Protein AF-A0A4Y2PZ10-F1 (afdb_monomer)

Sequence (145 aa):
MLTMLLGQQAGYTKYPCFLCLWDSRARDLHWTKTDWSLRGALTPGEKNVINTTLVPPKKVLLPYLHIKLGLMKKFIKSLPKDAECFRYLCSKFPKLSEVKLKGGVFTGSGIRKLLSDPLLSETMGDKEKEARNSFKESVRVFGEY

Foldseek 3Di:
DVCVQLQFDDDQDAQPDQFFRDGSPPPVCPPPDPDGHTDPDLDDPPSRHPDHHNDDPVPDDDPLQVVLLVLQQVLLLPDDCPAQLVVVLCVVCVVDDSVCSNRSPDDPVRSVCCLPDPVSLVSDDPVSNVSSVVSNVVSVVSPDD

Radius of gyration: 18.21 Å; Cα contacts (8 Å, |Δi|>4): 149; chains: 1; bounding box: 42×28×47 Å

Secondary structure (DSSP, 8-state):
-HHHHTTBPPSS-SS--SSB---TT-TTTTTT-----B-----TTSTTB-S--SS-GGGPPP-HHHHHHHHHHHHHHHS-SSSHHHHHHHHH-TTS-HHHHHTT---HHHHHHHHH-HHHHHTS-HHHHHHHHHHHHHHHHT---

pLDDT: mean 89.87, std 6.71, range [48.75, 97.0]

Structure (mmCIF, N/CA/C/O backbone):
data_AF-A0A4Y2PZ10-F1
#
_entry.id   AF-A0A4Y2PZ10-F1
#
loop_
_atom_site.group_PDB
_atom_site.id
_atom_site.type_symbol
_atom_site.label_atom_id
_atom_site.label_alt_id
_atom_site.label_comp_id
_atom_site.label_asym_id
_atom_site.label_entity_id
_atom_site.label_seq_id
_atom_site.pdbx_PDB_ins_code
_atom_site.Cartn_x
_atom_site.Cartn_y
_atom_site.Cartn_z
_atom_site.occupancy
_atom_site.B_iso_or_equiv
_atom_site.auth_seq_id
_atom_site.auth_comp_id
_atom_site.auth_asym_id
_atom_site.auth_atom_id
_atom_site.pdbx_PDB_model_num
ATOM 1 N N . MET A 1 1 ? -3.602 -3.575 -14.714 1.00 80.69 1 MET A N 1
ATOM 2 C CA . MET A 1 1 ? -3.525 -2.522 -15.750 1.00 80.69 1 MET A CA 1
ATOM 3 C C . MET A 1 1 ? -2.114 -1.961 -15.883 1.00 80.69 1 MET A C 1
ATOM 5 O O . MET A 1 1 ? -1.545 -2.112 -16.947 1.00 80.69 1 MET A O 1
ATOM 9 N N . LEU A 1 2 ? -1.506 -1.405 -14.825 1.00 88.31 2 LEU A N 1
ATOM 10 C CA . LEU A 1 2 ? -0.131 -0.872 -14.889 1.00 88.31 2 LEU A CA 1
ATOM 11 C C . LEU A 1 2 ? 0.911 -1.873 -15.405 1.00 88.31 2 LEU A C 1
ATOM 13 O O . LEU A 1 2 ? 1.679 -1.542 -16.298 1.00 88.31 2 LEU A O 1
ATOM 17 N N . THR A 1 3 ? 0.895 -3.104 -14.892 1.00 91.69 3 THR A N 1
ATOM 18 C CA . THR A 1 3 ? 1.811 -4.167 -15.330 1.00 91.69 3 THR A CA 1
ATOM 19 C C . THR A 1 3 ? 1.695 -4.451 -16.826 1.00 91.69 3 THR A C 1
ATOM 21 O O . THR A 1 3 ? 2.708 -4.576 -17.495 1.00 91.69 3 THR A O 1
ATOM 24 N N . MET A 1 4 ? 0.478 -4.451 -17.377 1.00 93.00 4 MET A N 1
ATOM 25 C CA . MET A 1 4 ? 0.242 -4.622 -18.814 1.00 93.00 4 MET A CA 1
ATOM 26 C C . MET A 1 4 ? 0.819 -3.458 -19.631 1.00 93.00 4 MET A C 1
ATOM 28 O O . MET A 1 4 ? 1.528 -3.694 -20.601 1.00 93.00 4 MET A O 1
ATOM 32 N N . LEU A 1 5 ? 0.567 -2.210 -19.218 1.00 93.94 5 LEU A N 1
ATOM 33 C CA . LEU A 1 5 ? 1.081 -1.019 -19.914 1.00 93.94 5 LEU A CA 1
ATOM 34 C C . LEU A 1 5 ? 2.613 -0.963 -19.928 1.00 93.94 5 LEU A C 1
ATOM 36 O O . LEU A 1 5 ? 3.217 -0.476 -20.881 1.00 93.94 5 LEU A O 1
ATOM 40 N N . LEU A 1 6 ? 3.231 -1.468 -18.864 1.00 94.81 6 LEU A N 1
ATOM 41 C CA . LEU A 1 6 ? 4.676 -1.462 -18.659 1.00 94.81 6 LEU A CA 1
ATOM 42 C C . LEU A 1 6 ? 5.346 -2.782 -19.062 1.00 94.81 6 LEU A C 1
ATOM 44 O O . LEU A 1 6 ? 6.528 -2.967 -18.785 1.00 94.81 6 LEU A O 1
ATOM 48 N N . GLY A 1 7 ? 4.603 -3.702 -19.684 1.00 95.44 7 GLY A N 1
ATOM 49 C CA . GLY A 1 7 ? 5.124 -4.991 -20.133 1.00 95.44 7 GLY A CA 1
ATOM 50 C C . GLY A 1 7 ? 5.654 -5.888 -19.009 1.00 95.44 7 GLY A C 1
ATOM 51 O O . GLY A 1 7 ? 6.447 -6.788 -19.264 1.00 95.44 7 GLY A O 1
ATOM 52 N N . GLN A 1 8 ? 5.248 -5.658 -17.761 1.00 95.69 8 GLN A N 1
ATOM 53 C CA . GLN A 1 8 ? 5.663 -6.438 -16.600 1.00 95.69 8 GLN A CA 1
ATOM 54 C C . GLN A 1 8 ? 4.754 -7.646 -16.368 1.00 95.69 8 GLN A C 1
ATOM 56 O O . GLN A 1 8 ? 3.532 -7.571 -16.526 1.00 95.69 8 GLN A O 1
ATOM 61 N N . GLN A 1 9 ? 5.339 -8.743 -15.892 1.00 95.31 9 GLN A N 1
ATOM 62 C CA . GLN A 1 9 ? 4.577 -9.895 -15.426 1.00 95.31 9 GLN A CA 1
ATOM 63 C C . GLN A 1 9 ? 3.763 -9.510 -14.180 1.00 95.31 9 GLN A C 1
ATOM 65 O O . GLN A 1 9 ? 4.257 -8.856 -13.255 1.00 95.31 9 GLN A O 1
ATOM 70 N N . ALA A 1 10 ? 2.489 -9.903 -14.180 1.00 92.06 10 ALA A N 1
ATOM 71 C CA . ALA A 1 10 ? 1.574 -9.706 -13.064 1.00 92.06 10 ALA A CA 1
ATOM 72 C C . ALA A 1 10 ? 1.686 -10.839 -12.027 1.00 92.06 10 ALA A C 1
ATOM 74 O O . ALA A 1 10 ? 2.219 -11.911 -12.303 1.00 92.06 10 ALA A O 1
ATOM 75 N N . GLY A 1 11 ? 1.126 -10.612 -10.838 1.00 90.56 11 GLY A N 1
ATOM 76 C CA . GLY A 1 11 ? 1.115 -11.589 -9.748 1.00 90.56 11 GLY A CA 1
ATOM 77 C C . GLY A 1 11 ? 2.239 -11.371 -8.736 1.00 90.56 11 GLY A C 1
ATOM 78 O O . GLY A 1 11 ? 2.758 -10.264 -8.590 1.00 90.56 11 GLY A O 1
ATOM 79 N N . TYR A 1 12 ? 2.580 -12.424 -7.992 1.00 87.94 12 TYR A N 1
ATOM 80 C CA . TYR A 1 12 ? 3.602 -12.378 -6.946 1.00 87.94 12 TYR A CA 1
ATOM 81 C C . TYR A 1 12 ? 4.998 -12.649 -7.524 1.00 87.94 12 TYR A C 1
ATOM 83 O O . TYR A 1 12 ? 5.550 -13.748 -7.431 1.00 87.94 12 TYR A O 1
ATOM 91 N N . THR A 1 13 ? 5.562 -11.636 -8.174 1.00 93.06 13 THR A N 1
ATOM 92 C CA . THR A 1 13 ? 6.852 -11.724 -8.864 1.00 93.06 13 THR A CA 1
ATOM 93 C C . THR A 1 13 ? 7.942 -10.938 -8.147 1.00 93.06 13 THR A C 1
ATOM 95 O O . THR A 1 13 ? 7.661 -10.013 -7.383 1.00 93.06 13 THR A O 1
ATOM 98 N N . LYS A 1 14 ? 9.204 -11.319 -8.386 1.00 94.81 14 LYS A N 1
ATOM 99 C CA . LYS A 1 14 ? 10.386 -10.564 -7.946 1.00 94.81 14 LYS A CA 1
ATOM 100 C C . LYS A 1 14 ? 10.446 -9.243 -8.719 1.00 94.81 14 LYS A C 1
ATOM 102 O O . LYS A 1 14 ? 10.170 -9.257 -9.907 1.00 94.81 14 LYS A O 1
ATOM 107 N N . TYR A 1 15 ? 10.839 -8.131 -8.098 1.00 94.69 15 TYR A N 1
ATOM 108 C CA . TYR A 1 15 ? 10.929 -6.811 -8.752 1.00 94.69 15 TYR A CA 1
ATOM 109 C C . TYR A 1 15 ? 9.622 -6.284 -9.389 1.00 94.69 15 TYR A C 1
ATOM 111 O O . TYR A 1 15 ? 9.629 -5.855 -10.547 1.00 94.69 15 TYR A O 1
ATOM 119 N N . PRO A 1 16 ? 8.493 -6.254 -8.656 1.00 93.50 16 PRO A N 1
ATOM 120 C CA . PRO A 1 16 ? 7.214 -5.810 -9.210 1.00 93.50 16 PRO A CA 1
ATOM 121 C C . PRO A 1 16 ? 7.148 -4.288 -9.431 1.00 93.50 16 PRO A C 1
ATOM 123 O O . PRO A 1 16 ? 6.335 -3.813 -10.219 1.00 93.50 16 PRO A O 1
ATOM 126 N N . CYS A 1 17 ? 7.996 -3.503 -8.759 1.00 91.94 17 CYS A N 1
ATOM 127 C CA . CYS A 1 17 ? 8.020 -2.049 -8.897 1.00 91.94 17 CYS A CA 1
ATOM 128 C C . CYS A 1 17 ? 8.672 -1.625 -10.224 1.00 91.94 17 CYS A C 1
ATOM 130 O O . CYS A 1 17 ? 9.734 -2.127 -10.604 1.00 91.94 17 CYS A O 1
ATOM 132 N N . PHE A 1 18 ? 8.045 -0.681 -10.929 1.00 92.75 18 PHE A N 1
ATOM 133 C CA . PHE A 1 18 ? 8.583 -0.105 -12.165 1.00 92.75 18 PHE A CA 1
ATOM 134 C C . PHE A 1 18 ? 9.511 1.098 -11.926 1.00 92.75 18 PHE A C 1
ATOM 136 O O . PHE A 1 18 ? 10.183 1.528 -12.854 1.00 92.75 18 PHE A O 1
ATOM 143 N N . LEU A 1 19 ? 9.570 1.624 -10.697 1.00 92.19 19 LEU A N 1
ATOM 144 C CA . LEU A 1 19 ? 10.433 2.752 -10.318 1.00 92.19 19 LEU A CA 1
ATOM 145 C C . LEU A 1 19 ? 11.761 2.296 -9.699 1.00 92.19 19 LEU A C 1
ATOM 147 O O . LEU A 1 19 ? 12.790 2.938 -9.884 1.00 92.19 19 LEU A O 1
ATOM 151 N N . CYS A 1 20 ? 11.755 1.176 -8.977 1.00 94.00 20 CYS A N 1
ATOM 152 C CA . CYS A 1 20 ? 12.931 0.644 -8.293 1.00 94.00 20 CYS A CA 1
ATOM 153 C C . CYS A 1 20 ? 12.978 -0.884 -8.353 1.00 94.00 20 CYS A C 1
ATOM 155 O O . CYS A 1 20 ? 12.002 -1.558 -8.691 1.00 94.00 20 CYS A O 1
ATOM 157 N N . LEU A 1 21 ? 14.128 -1.444 -8.001 1.00 94.75 21 LEU A N 1
ATOM 158 C CA . LEU A 1 21 ? 14.387 -2.878 -7.955 1.00 94.75 21 LEU A CA 1
ATOM 159 C C . LEU A 1 21 ? 14.041 -3.461 -6.580 1.00 94.75 21 LEU A C 1
ATOM 161 O O . LEU A 1 21 ? 14.810 -4.234 -6.015 1.00 94.75 21 LEU A O 1
ATOM 165 N N . TRP A 1 22 ? 12.869 -3.091 -6.052 1.00 94.88 22 TRP A N 1
ATOM 166 C CA . TRP A 1 22 ? 12.354 -3.630 -4.794 1.00 94.88 22 TRP A CA 1
ATOM 167 C C . TRP A 1 22 ? 12.156 -5.145 -4.886 1.00 94.88 22 TRP A C 1
ATOM 169 O O . TRP A 1 22 ? 11.382 -5.631 -5.717 1.00 94.88 22 TRP A O 1
ATOM 179 N N . ASP A 1 23 ? 12.851 -5.898 -4.038 1.00 94.31 23 ASP A N 1
ATOM 180 C CA . ASP A 1 23 ? 12.766 -7.352 -4.019 1.00 94.31 23 ASP A CA 1
ATOM 181 C C . ASP A 1 23 ? 11.630 -7.829 -3.101 1.00 94.31 23 ASP A C 1
ATOM 183 O O . ASP A 1 23 ? 11.775 -7.980 -1.888 1.00 94.31 23 ASP A O 1
ATOM 187 N N . SER A 1 24 ? 10.479 -8.122 -3.705 1.00 92.81 24 SER A N 1
ATOM 188 C CA . SER A 1 24 ? 9.302 -8.660 -3.012 1.00 92.81 24 SER A CA 1
ATOM 189 C C . SER A 1 24 ? 9.543 -10.007 -2.312 1.00 92.81 24 SER A C 1
ATOM 191 O O . SER A 1 24 ? 8.719 -10.408 -1.486 1.00 92.81 24 SER A O 1
ATOM 193 N N . ARG A 1 25 ? 10.644 -10.707 -2.624 1.00 93.75 25 ARG A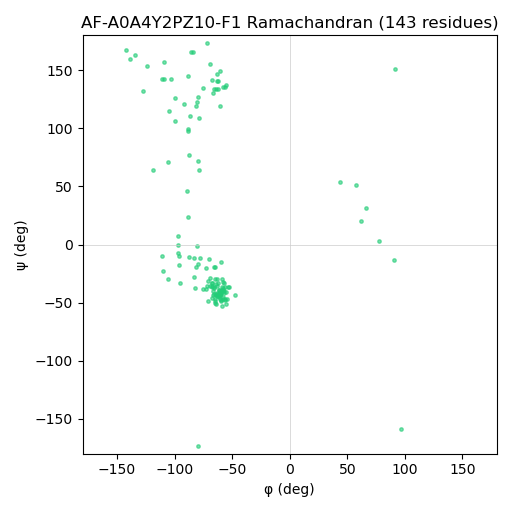 N 1
ATOM 194 C CA . ARG A 1 25 ? 11.010 -12.004 -2.035 1.00 93.75 25 ARG A CA 1
ATOM 195 C C . ARG A 1 25 ? 11.991 -11.872 -0.863 1.00 93.75 25 ARG A C 1
ATOM 197 O O . ARG A 1 25 ? 12.074 -12.802 -0.065 1.00 93.75 25 ARG A O 1
ATOM 204 N N . ALA A 1 26 ? 12.670 -10.731 -0.716 1.00 93.81 26 ALA A N 1
ATOM 205 C CA . ALA A 1 26 ? 13.627 -10.453 0.362 1.00 93.81 26 ALA A CA 1
ATOM 206 C C . ALA A 1 26 ? 12.927 -10.068 1.682 1.00 93.81 26 ALA A C 1
ATOM 208 O O . ALA A 1 26 ? 13.010 -8.928 2.138 1.00 93.81 26 ALA A O 1
ATOM 209 N N . ARG A 1 27 ? 12.165 -11.010 2.257 1.00 91.56 27 ARG A N 1
ATOM 210 C CA . ARG A 1 27 ? 11.290 -10.787 3.429 1.00 91.56 27 ARG A CA 1
ATOM 211 C C . ARG A 1 27 ? 12.033 -10.275 4.667 1.00 91.56 27 ARG A C 1
ATOM 213 O O . ARG A 1 27 ? 11.462 -9.517 5.443 1.00 91.56 27 ARG A O 1
ATOM 220 N N . ASP A 1 28 ? 13.283 -10.678 4.826 1.00 94.25 28 ASP A N 1
ATOM 221 C CA . ASP A 1 28 ? 14.218 -10.248 5.868 1.00 94.25 28 ASP A CA 1
ATOM 222 C C . ASP A 1 28 ? 14.587 -8.758 5.767 1.00 94.25 28 ASP A C 1
ATOM 224 O O . ASP A 1 28 ? 14.820 -8.105 6.781 1.00 94.25 28 ASP A O 1
ATOM 228 N N . LEU A 1 29 ? 14.570 -8.197 4.554 1.00 93.38 29 LEU A N 1
ATOM 229 C CA . LEU A 1 29 ? 14.933 -6.802 4.288 1.00 93.38 29 LEU A CA 1
ATOM 230 C C . LEU A 1 29 ? 13.729 -5.855 4.196 1.00 93.38 29 LEU A C 1
ATOM 232 O O . LEU A 1 29 ? 13.915 -4.645 4.091 1.00 93.38 29 LEU A O 1
ATOM 236 N N . HIS A 1 30 ? 12.492 -6.368 4.207 1.00 87.88 30 HIS A N 1
ATOM 237 C CA . HIS A 1 30 ? 11.286 -5.573 3.907 1.00 87.88 30 HIS A CA 1
ATOM 238 C C . HIS A 1 30 ? 11.067 -4.377 4.833 1.00 87.88 30 HIS A C 1
ATOM 240 O O . HIS A 1 30 ? 10.490 -3.386 4.392 1.00 87.88 30 HIS A O 1
ATOM 246 N N . TRP A 1 31 ? 11.526 -4.464 6.081 1.00 86.56 31 TRP A N 1
ATOM 247 C CA . TRP A 1 31 ? 11.303 -3.435 7.103 1.00 86.56 31 TRP A CA 1
ATOM 248 C C . TRP A 1 31 ? 12.570 -2.681 7.507 1.00 86.56 31 TRP A C 1
ATOM 250 O O . TRP A 1 31 ? 12.482 -1.679 8.206 1.00 86.56 31 TRP A O 1
ATOM 260 N N . THR A 1 32 ? 13.738 -3.151 7.073 1.00 93.50 32 THR A N 1
ATOM 261 C CA . THR A 1 32 ? 15.042 -2.562 7.409 1.00 93.50 32 THR A CA 1
ATOM 262 C C . THR A 1 32 ? 15.637 -1.790 6.239 1.00 93.50 32 THR A C 1
ATOM 264 O O . THR A 1 32 ? 16.350 -0.812 6.443 1.00 93.50 32 THR A O 1
ATOM 267 N N . LYS A 1 33 ? 15.327 -2.197 5.002 1.00 93.06 33 LYS A N 1
ATOM 268 C CA . LYS A 1 33 ? 15.823 -1.552 3.789 1.00 93.06 33 LYS A CA 1
ATOM 269 C C . LYS A 1 33 ? 14.782 -0.613 3.193 1.00 93.06 33 LYS A C 1
ATOM 271 O O . LYS A 1 33 ? 13.829 -1.046 2.541 1.00 93.06 33 LYS A O 1
ATOM 276 N N . THR A 1 34 ? 15.028 0.680 3.353 1.00 87.94 34 THR A N 1
ATOM 277 C CA . THR A 1 34 ? 14.226 1.766 2.777 1.00 87.94 34 THR A CA 1
ATOM 278 C C . THR A 1 34 ? 14.601 2.053 1.326 1.00 87.94 34 THR A C 1
ATOM 280 O O . THR A 1 34 ? 13.722 2.260 0.491 1.00 87.94 34 THR A O 1
ATOM 283 N N . ASP A 1 35 ? 15.893 1.975 0.999 1.00 91.06 35 ASP A N 1
ATOM 284 C CA . ASP A 1 35 ? 16.420 2.410 -0.293 1.00 91.06 35 ASP A CA 1
ATOM 285 C C . ASP A 1 35 ? 16.758 1.232 -1.205 1.00 91.06 35 ASP A C 1
ATOM 287 O O . ASP A 1 35 ? 17.652 0.419 -0.951 1.00 91.06 35 ASP A O 1
ATOM 291 N N . TRP A 1 36 ? 16.022 1.143 -2.309 1.00 93.44 36 TRP A N 1
ATOM 292 C CA . TRP A 1 36 ? 16.223 0.147 -3.356 1.00 93.44 36 TRP A CA 1
ATOM 293 C C . TRP A 1 36 ? 16.744 0.829 -4.611 1.00 93.44 36 TRP A C 1
ATOM 295 O O . TRP A 1 36 ? 16.309 1.929 -4.947 1.00 93.44 36 TRP A O 1
ATOM 305 N N . SER A 1 37 ? 17.657 0.165 -5.324 1.00 94.94 37 SER A N 1
ATOM 306 C CA . SER A 1 37 ? 18.256 0.733 -6.530 1.00 94.94 37 SER A CA 1
ATOM 307 C C . SER A 1 37 ? 17.181 1.116 -7.543 1.00 94.94 37 SER A C 1
ATOM 309 O O . SER A 1 37 ? 16.221 0.374 -7.776 1.00 94.94 37 SER A O 1
ATOM 311 N N . LEU A 1 38 ? 17.328 2.301 -8.131 1.00 94.69 38 LEU A N 1
ATOM 312 C CA . LEU A 1 38 ? 16.384 2.801 -9.119 1.00 94.69 38 LEU A CA 1
ATOM 313 C C . LEU A 1 38 ? 16.369 1.895 -10.349 1.00 94.69 38 LEU A C 1
ATOM 315 O O . LEU A 1 38 ? 17.381 1.315 -10.754 1.00 94.69 38 LEU A O 1
ATOM 319 N N . ARG A 1 39 ? 15.195 1.776 -10.959 1.00 93.44 39 ARG A N 1
ATOM 320 C CA . ARG A 1 39 ? 15.042 1.049 -12.209 1.00 93.44 39 ARG A CA 1
ATOM 321 C C . ARG A 1 39 ? 15.327 2.000 -13.368 1.00 93.44 39 ARG A C 1
ATOM 323 O O . ARG A 1 39 ? 14.531 2.890 -13.640 1.00 93.44 39 ARG A O 1
ATOM 330 N N . GLY A 1 40 ? 16.446 1.781 -14.057 1.00 89.38 40 GLY A N 1
ATOM 331 C CA . GLY A 1 40 ? 16.841 2.601 -15.207 1.00 89.38 40 GLY A CA 1
ATOM 332 C C . GLY A 1 40 ? 15.966 2.386 -16.447 1.00 89.38 40 GLY A C 1
ATOM 333 O O . GLY A 1 40 ? 15.482 3.350 -17.030 1.00 89.38 40 GLY A O 1
ATOM 334 N N . ALA A 1 41 ? 15.735 1.126 -16.833 1.00 91.12 41 ALA A N 1
ATOM 335 C CA . ALA A 1 41 ? 14.968 0.761 -18.025 1.00 91.12 41 ALA A CA 1
ATOM 336 C C . ALA A 1 41 ? 14.033 -0.434 -17.776 1.00 91.12 41 ALA A C 1
ATOM 338 O O . ALA A 1 41 ? 14.214 -1.213 -16.833 1.00 91.12 41 ALA A O 1
ATOM 339 N N . LEU A 1 42 ? 13.021 -0.566 -18.636 1.00 94.19 42 LEU A N 1
ATOM 340 C CA . LEU A 1 42 ? 12.113 -1.712 -18.692 1.00 94.19 42 LEU A CA 1
ATOM 341 C C . LEU A 1 42 ? 12.454 -2.572 -19.917 1.00 94.19 42 LEU A C 1
ATOM 343 O O . LEU A 1 42 ? 11.724 -2.580 -20.905 1.00 94.19 42 LEU A O 1
ATOM 347 N N . THR A 1 43 ? 13.597 -3.254 -19.853 1.00 94.94 43 THR A N 1
ATOM 348 C CA . THR A 1 43 ? 14.091 -4.129 -20.925 1.00 94.94 43 THR A CA 1
ATOM 349 C C . THR A 1 43 ? 13.385 -5.489 -20.870 1.00 94.94 43 THR A C 1
ATOM 351 O O . THR A 1 43 ? 13.461 -6.145 -19.828 1.00 94.94 43 THR A O 1
ATOM 354 N N . PRO A 1 44 ? 12.711 -5.943 -21.945 1.00 96.69 44 PRO A N 1
ATOM 355 C CA . PRO A 1 44 ? 12.106 -7.275 -21.989 1.00 96.69 44 PRO A CA 1
ATOM 356 C C . PRO A 1 44 ? 13.124 -8.382 -21.687 1.00 96.69 44 PRO A C 1
ATOM 358 O O . PRO A 1 44 ? 14.252 -8.340 -22.166 1.00 96.69 44 PRO A O 1
ATOM 361 N N . GLY A 1 45 ? 12.722 -9.364 -20.881 1.00 95.12 45 GLY A N 1
ATOM 362 C CA . GLY A 1 45 ? 13.581 -10.451 -20.403 1.00 95.12 45 GLY A CA 1
ATOM 363 C C . GLY A 1 45 ? 14.284 -10.157 -19.074 1.00 95.12 45 GLY A C 1
ATOM 364 O O . GLY A 1 45 ? 14.762 -11.083 -18.421 1.00 95.12 45 GLY A O 1
ATOM 365 N N . GLU A 1 46 ? 14.298 -8.906 -18.605 1.00 94.44 46 GLU A N 1
ATOM 366 C CA . GLU A 1 46 ? 14.956 -8.532 -17.354 1.00 94.44 46 GLU A CA 1
ATOM 367 C C . GLU A 1 46 ? 13.974 -8.180 -16.236 1.00 94.44 46 GLU A C 1
ATOM 369 O O . GLU A 1 46 ? 12.986 -7.476 -16.433 1.00 94.44 46 GLU A O 1
ATOM 374 N N . LYS A 1 47 ? 14.309 -8.577 -15.000 1.00 92.69 47 LYS A N 1
ATOM 375 C CA . LYS A 1 47 ? 13.763 -8.002 -13.752 1.00 92.69 47 LYS A CA 1
ATOM 376 C C . LYS A 1 47 ? 12.239 -7.770 -13.794 1.00 92.69 47 LYS A C 1
ATOM 378 O O . LYS A 1 47 ? 11.782 -6.659 -13.503 1.00 92.69 47 LYS A O 1
ATOM 383 N N . ASN A 1 48 ? 11.491 -8.830 -14.122 1.00 95.69 48 ASN A N 1
ATOM 384 C CA . ASN A 1 48 ? 10.022 -8.894 -14.230 1.00 95.69 48 ASN A CA 1
ATOM 385 C C . ASN A 1 48 ? 9.384 -8.302 -15.496 1.00 95.69 48 ASN A C 1
ATOM 387 O O . ASN A 1 48 ? 8.157 -8.256 -15.587 1.00 95.69 48 ASN A O 1
ATOM 391 N N . VAL A 1 49 ? 10.164 -7.819 -16.456 1.00 96.31 49 VAL A N 1
ATOM 392 C CA . VAL A 1 49 ? 9.646 -7.290 -17.720 1.00 96.31 49 VAL A CA 1
ATOM 393 C C . VAL A 1 49 ? 9.611 -8.424 -18.737 1.00 96.31 49 VAL A C 1
ATOM 395 O O . VAL A 1 49 ? 10.635 -9.035 -19.023 1.00 96.31 49 VAL A O 1
ATOM 398 N N . ILE A 1 50 ? 8.429 -8.725 -19.262 1.00 97.00 50 ILE A N 1
ATOM 399 C CA . ILE A 1 50 ? 8.198 -9.821 -20.214 1.00 97.00 50 ILE A CA 1
ATOM 400 C C . ILE A 1 50 ? 7.871 -9.319 -21.620 1.00 97.00 50 ILE A C 1
ATOM 402 O O . ILE A 1 50 ? 8.098 -10.041 -22.578 1.00 97.00 50 ILE A O 1
ATOM 406 N N . ASN A 1 51 ? 7.384 -8.083 -21.748 1.00 96.50 51 ASN A N 1
ATOM 407 C CA . ASN A 1 51 ? 6.991 -7.474 -23.014 1.00 96.50 51 ASN A CA 1
ATOM 408 C C . ASN A 1 51 ? 7.541 -6.049 -23.125 1.00 96.50 51 ASN A C 1
ATOM 410 O O . ASN A 1 51 ? 7.903 -5.423 -22.129 1.00 96.50 51 ASN A O 1
ATOM 414 N N . THR A 1 52 ? 7.557 -5.512 -24.342 1.00 95.69 52 THR A N 1
ATOM 415 C CA . THR A 1 52 ? 7.868 -4.100 -24.590 1.00 95.69 52 THR A CA 1
ATOM 416 C C . THR A 1 52 ? 6.838 -3.181 -23.936 1.00 95.69 52 THR A C 1
ATOM 418 O O . THR A 1 52 ? 5.635 -3.447 -23.968 1.00 95.69 52 THR A O 1
ATOM 421 N N . THR A 1 53 ? 7.300 -2.068 -23.366 1.00 94.12 53 THR A N 1
ATOM 422 C CA . THR A 1 53 ? 6.430 -1.059 -22.751 1.00 94.12 53 THR A CA 1
ATOM 423 C C . THR A 1 53 ? 5.564 -0.358 -23.791 1.00 94.12 53 THR A C 1
ATOM 425 O O . THR A 1 53 ? 6.091 0.174 -24.766 1.00 94.12 53 THR A O 1
ATOM 428 N N . LEU A 1 54 ? 4.260 -0.272 -23.538 1.00 95.12 54 LEU A N 1
ATOM 429 C CA . LEU A 1 54 ? 3.318 0.477 -24.377 1.00 95.12 54 LEU A CA 1
ATOM 430 C C . LEU A 1 54 ? 3.307 1.971 -24.037 1.00 95.12 54 LEU A C 1
ATOM 432 O O . LEU A 1 54 ? 3.011 2.809 -24.884 1.00 95.12 54 LEU A O 1
ATOM 436 N N . VAL A 1 55 ? 3.620 2.307 -22.783 1.00 92.88 55 VAL A N 1
ATOM 437 C CA . VAL A 1 55 ? 3.652 3.684 -22.284 1.00 92.88 55 VAL A CA 1
ATOM 438 C C . VAL A 1 55 ? 5.000 3.941 -21.609 1.00 92.88 55 VAL A C 1
ATOM 440 O O . VAL A 1 55 ? 5.412 3.143 -20.763 1.00 92.88 55 VAL A O 1
ATOM 443 N N . PRO A 1 56 ? 5.688 5.055 -21.922 1.00 91.00 56 PRO A N 1
ATOM 444 C CA . PRO A 1 56 ? 6.904 5.436 -21.214 1.00 91.00 56 PRO A CA 1
ATOM 445 C C . PRO A 1 56 ? 6.642 5.600 -19.706 1.00 91.00 56 PRO A C 1
ATOM 447 O O . PRO A 1 56 ? 5.683 6.289 -19.348 1.00 91.00 56 PRO A O 1
ATOM 450 N N . PRO A 1 57 ? 7.502 5.083 -18.805 1.00 89.81 57 PRO A N 1
ATOM 451 C CA . PRO A 1 57 ? 7.303 5.183 -17.352 1.00 89.81 57 PRO A CA 1
ATOM 452 C C . PRO A 1 57 ? 7.060 6.606 -16.846 1.00 89.81 57 PRO A C 1
ATOM 454 O O . PRO A 1 57 ? 6.229 6.819 -15.972 1.00 89.81 57 PRO A O 1
ATOM 457 N N . LYS A 1 58 ? 7.731 7.596 -17.448 1.00 88.56 58 LYS A N 1
ATOM 458 C CA . LYS A 1 58 ? 7.584 9.021 -17.108 1.00 88.56 58 LYS A CA 1
ATOM 459 C C . LYS A 1 58 ? 6.187 9.588 -17.398 1.00 88.56 58 LYS A C 1
ATOM 461 O O . LYS A 1 58 ? 5.847 10.639 -16.873 1.00 88.56 58 LYS A O 1
ATOM 466 N N . LYS A 1 59 ? 5.394 8.923 -18.244 1.00 90.62 59 LYS A N 1
ATOM 467 C CA . LYS A 1 59 ? 4.017 9.311 -18.591 1.00 90.62 59 LYS A CA 1
ATOM 468 C C . LYS A 1 59 ? 2.965 8.554 -17.774 1.00 90.62 59 LYS A C 1
ATOM 470 O O . LYS A 1 59 ? 1.772 8.766 -17.970 1.00 90.62 59 LYS A O 1
ATOM 475 N N . VAL A 1 60 ? 3.383 7.660 -16.878 1.00 89.12 60 VAL A N 1
ATOM 476 C CA . VAL A 1 60 ? 2.468 6.933 -15.999 1.00 89.12 60 VAL A CA 1
ATOM 477 C C . VAL A 1 60 ? 2.098 7.812 -14.814 1.00 89.12 60 VAL A C 1
ATOM 479 O O . VAL A 1 60 ? 2.948 8.169 -14.002 1.00 89.12 60 VAL A O 1
ATOM 482 N N . LEU A 1 61 ? 0.807 8.100 -14.675 1.00 86.00 61 LEU A N 1
ATOM 483 C CA . LEU A 1 61 ? 0.272 8.703 -13.460 1.00 86.00 61 LEU A CA 1
ATOM 484 C C . LEU A 1 61 ? 0.095 7.620 -12.394 1.00 86.00 61 LEU A C 1
ATOM 486 O O . LEU A 1 61 ? -0.539 6.587 -12.635 1.00 86.00 61 LEU A O 1
ATOM 490 N N . LEU A 1 62 ? 0.660 7.849 -11.206 1.00 83.88 62 LEU A N 1
ATOM 491 C CA . LEU A 1 62 ? 0.466 6.941 -10.083 1.00 83.88 62 LEU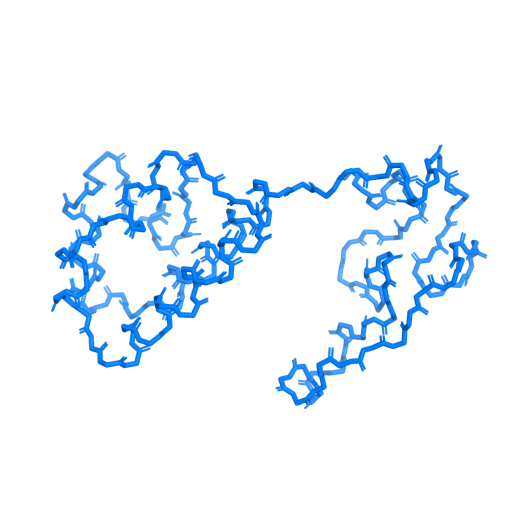 A CA 1
ATOM 492 C C . LEU A 1 62 ? -1.016 6.928 -9.683 1.00 83.88 62 LEU A C 1
ATOM 494 O O . LEU A 1 62 ? -1.630 7.987 -9.540 1.00 83.88 62 LEU A O 1
ATOM 498 N N . PRO A 1 63 ? -1.615 5.746 -9.462 1.00 82.88 63 PRO A N 1
ATOM 499 C CA . PRO A 1 63 ? -3.016 5.644 -9.091 1.00 82.88 63 PRO A CA 1
ATOM 500 C C . PRO A 1 63 ? -3.182 5.950 -7.594 1.00 82.88 63 PRO A C 1
ATOM 502 O O . PRO A 1 63 ? -3.444 5.050 -6.791 1.00 82.88 63 PRO A O 1
ATOM 505 N N . TYR A 1 64 ? -3.024 7.221 -7.211 1.00 82.56 64 TYR A N 1
ATOM 506 C CA . TYR A 1 64 ? -3.027 7.702 -5.822 1.00 82.56 64 TYR A CA 1
ATOM 507 C C . TYR A 1 64 ? -4.205 7.159 -5.001 1.00 82.56 64 TYR A C 1
ATOM 509 O O . TYR A 1 64 ? -4.022 6.678 -3.883 1.00 82.56 64 TYR A O 1
ATOM 517 N N . LEU A 1 65 ? -5.411 7.146 -5.579 1.00 82.62 65 LEU A N 1
ATOM 518 C CA . LEU A 1 65 ? -6.606 6.611 -4.925 1.00 82.62 65 LEU A CA 1
ATOM 519 C C . LEU A 1 65 ? -6.481 5.112 -4.600 1.00 82.62 65 LEU A C 1
ATOM 521 O O . LEU A 1 65 ? -6.806 4.698 -3.488 1.00 82.62 65 LEU A O 1
ATOM 525 N N . HIS A 1 66 ? -5.984 4.295 -5.533 1.00 83.00 66 HIS A N 1
ATOM 526 C CA . HIS A 1 66 ? -5.810 2.856 -5.309 1.00 83.00 66 HIS A CA 1
ATOM 527 C C . HIS A 1 66 ? -4.732 2.562 -4.261 1.00 83.00 66 HIS A C 1
ATOM 529 O O . HIS A 1 66 ? -4.882 1.613 -3.491 1.00 83.00 66 HIS A O 1
ATOM 535 N N . ILE A 1 67 ? -3.686 3.392 -4.187 1.00 85.50 67 ILE A N 1
ATOM 536 C CA . ILE A 1 67 ? -2.661 3.302 -3.138 1.00 85.50 67 ILE A CA 1
ATOM 537 C C . ILE A 1 67 ? -3.293 3.595 -1.772 1.00 85.50 67 ILE A C 1
ATOM 539 O O . ILE A 1 67 ? -3.187 2.769 -0.865 1.00 85.50 67 ILE A O 1
ATOM 543 N N . LYS A 1 68 ? -4.033 4.704 -1.638 1.00 84.25 68 LYS A N 1
ATOM 544 C CA . LYS A 1 68 ? -4.740 5.067 -0.396 1.00 84.25 68 LYS A CA 1
ATOM 545 C C . LYS A 1 68 ? -5.734 3.989 0.047 1.00 84.25 68 LYS A C 1
ATOM 547 O O . LYS A 1 68 ? -5.737 3.605 1.216 1.00 84.25 68 LYS A O 1
ATOM 552 N N . LEU A 1 69 ? -6.535 3.455 -0.879 1.00 86.69 69 LEU A N 1
ATOM 553 C CA . LEU A 1 69 ? -7.463 2.347 -0.610 1.00 86.69 69 LEU A CA 1
ATOM 554 C C . LEU A 1 69 ? -6.719 1.089 -0.141 1.00 86.69 69 LEU A C 1
ATOM 556 O O . LEU A 1 69 ? -7.143 0.438 0.814 1.00 86.69 69 LEU A O 1
ATOM 560 N N . GLY A 1 70 ? -5.593 0.760 -0.779 1.00 89.00 70 GLY A N 1
ATOM 561 C CA . GLY A 1 70 ? -4.748 -0.371 -0.400 1.00 89.00 70 GLY A CA 1
ATOM 562 C C . GLY A 1 70 ? -4.142 -0.226 0.998 1.00 89.00 70 GLY A C 1
ATOM 563 O O . GLY A 1 70 ? -4.171 -1.182 1.775 1.00 89.00 70 GLY A O 1
ATOM 564 N N . LEU A 1 71 ? -3.635 0.960 1.340 1.00 87.94 71 LEU A N 1
ATOM 565 C CA . LEU A 1 71 ? -3.082 1.250 2.664 1.00 87.94 71 LEU A CA 1
ATOM 566 C C . LEU A 1 71 ? -4.174 1.219 3.746 1.00 87.94 71 LEU A C 1
ATOM 568 O O . LEU A 1 71 ? -3.985 0.567 4.771 1.00 87.94 71 LEU A O 1
ATOM 572 N N . MET A 1 72 ? -5.348 1.810 3.487 1.00 87.75 72 MET A N 1
ATOM 573 C CA . MET A 1 72 ? -6.490 1.737 4.408 1.00 87.75 72 MET A CA 1
ATOM 574 C C . MET A 1 72 ? -6.895 0.290 4.677 1.00 87.75 72 MET A C 1
ATOM 576 O O . MET A 1 72 ? -7.097 -0.119 5.820 1.00 87.75 72 MET A O 1
ATOM 580 N N . LYS A 1 73 ? -6.997 -0.508 3.611 1.00 90.88 73 LYS A N 1
ATOM 581 C CA . LYS A 1 73 ? -7.356 -1.918 3.718 1.00 90.88 73 LYS A CA 1
ATOM 582 C C . LYS A 1 73 ? -6.395 -2.668 4.636 1.00 90.88 73 LYS A C 1
ATOM 584 O O . LYS A 1 73 ? -6.847 -3.489 5.429 1.00 90.88 73 LYS A O 1
ATOM 589 N N . LYS A 1 74 ? -5.090 -2.390 4.539 1.00 90.44 74 LYS A N 1
ATOM 590 C CA . LYS A 1 74 ? -4.075 -2.973 5.427 1.00 90.44 74 LYS A CA 1
ATOM 591 C C . LYS A 1 74 ? -4.263 -2.513 6.872 1.00 90.44 74 LYS A C 1
ATOM 593 O O . LYS A 1 74 ? -4.340 -3.378 7.735 1.00 90.44 74 LYS A O 1
ATOM 598 N N . PHE A 1 75 ? -4.422 -1.209 7.108 1.00 89.81 75 PHE A N 1
ATOM 599 C CA . PHE A 1 75 ? -4.632 -0.643 8.446 1.00 89.81 75 PHE A CA 1
ATOM 600 C C . PHE A 1 75 ? -5.837 -1.277 9.157 1.00 89.81 75 PHE A C 1
ATOM 602 O O . PHE A 1 75 ? -5.718 -1.804 10.259 1.00 89.81 75 PHE A O 1
ATOM 609 N N . ILE A 1 76 ? -6.994 -1.327 8.493 1.00 90.69 76 ILE A N 1
ATOM 610 C CA . ILE A 1 76 ? -8.204 -1.916 9.081 1.00 90.69 76 ILE A CA 1
ATOM 611 C C . ILE A 1 76 ? -8.042 -3.421 9.303 1.00 90.69 76 ILE A C 1
ATOM 613 O O . ILE A 1 76 ? -8.521 -3.963 10.301 1.00 90.69 76 ILE A O 1
ATOM 617 N N . LYS A 1 77 ? -7.359 -4.120 8.389 1.00 92.19 77 LYS A N 1
ATOM 618 C CA . LYS A 1 77 ? -7.070 -5.547 8.553 1.00 92.19 77 LYS A CA 1
ATOM 619 C C . LYS A 1 77 ? -6.164 -5.821 9.749 1.00 92.19 77 LYS A C 1
ATOM 621 O O . LYS A 1 77 ? -6.403 -6.834 10.399 1.00 92.19 77 LYS A O 1
ATOM 626 N N . SER A 1 78 ? -5.222 -4.935 10.067 1.00 90.12 78 SER A N 1
ATOM 627 C CA . SER A 1 78 ? -4.324 -5.079 11.218 1.00 90.12 78 SER A CA 1
ATOM 628 C C . SER A 1 78 ? -4.935 -4.689 12.564 1.00 90.12 78 SER A C 1
ATOM 630 O O . SER A 1 78 ? -4.385 -5.089 13.581 1.00 90.12 78 SER A O 1
ATOM 632 N N . LEU A 1 79 ? -6.053 -3.950 12.602 1.00 91.00 79 LEU A N 1
ATOM 633 C CA . LEU A 1 79 ? -6.723 -3.639 13.874 1.00 91.00 79 LEU A CA 1
ATOM 634 C C . LEU A 1 79 ? -7.220 -4.919 14.576 1.00 91.00 79 LEU A C 1
ATOM 636 O O . LEU A 1 79 ? -7.760 -5.796 13.881 1.00 91.00 79 LEU A O 1
ATOM 640 N N . PRO A 1 80 ? -7.121 -5.025 15.914 1.00 92.12 80 PRO A N 1
ATOM 641 C CA . PRO A 1 80 ? -7.722 -6.133 16.653 1.00 92.12 80 PRO A CA 1
ATOM 642 C C . PRO A 1 80 ? -9.247 -6.123 16.480 1.00 92.12 80 PRO A C 1
ATOM 644 O O . PRO A 1 80 ? -9.876 -5.067 16.525 1.00 92.12 80 PRO A O 1
ATOM 647 N N . LYS A 1 81 ? -9.859 -7.281 16.205 1.00 91.50 81 LYS A N 1
ATOM 648 C CA . LYS A 1 81 ? -11.294 -7.355 15.838 1.00 91.50 81 LYS A CA 1
ATOM 649 C C . LYS A 1 81 ? -12.233 -7.314 17.040 1.00 91.50 81 LYS A C 1
ATOM 651 O O . LYS A 1 81 ? -13.413 -7.023 16.888 1.00 91.50 81 LYS A O 1
ATOM 656 N N . ASP A 1 82 ? -11.690 -7.609 18.203 1.00 89.75 82 ASP A N 1
ATOM 657 C CA . ASP A 1 82 ? -12.298 -7.610 19.526 1.00 89.75 82 ASP A CA 1
ATOM 658 C C . ASP A 1 82 ? -12.048 -6.303 20.300 1.00 89.75 82 ASP A C 1
ATOM 660 O O . ASP A 1 82 ? -12.686 -6.068 21.330 1.00 89.75 82 ASP A O 1
ATOM 664 N N . ALA A 1 83 ? -11.175 -5.425 19.794 1.00 92.00 83 ALA A N 1
ATOM 665 C CA . ALA A 1 83 ? -10.905 -4.125 20.395 1.00 92.00 83 ALA A CA 1
ATOM 666 C C . ALA A 1 83 ? -12.088 -3.155 20.262 1.00 92.00 83 ALA A C 1
ATOM 668 O O . ALA A 1 83 ? -12.916 -3.228 19.345 1.00 92.00 83 ALA A O 1
ATOM 669 N N . GLU A 1 84 ? -12.128 -2.189 21.178 1.00 93.50 84 GLU A N 1
ATOM 670 C CA . GLU A 1 84 ? -13.133 -1.128 21.197 1.00 93.50 84 GLU A CA 1
ATOM 671 C C . GLU A 1 84 ? -13.123 -0.301 19.908 1.00 93.50 84 GLU A C 1
ATOM 673 O O . GLU A 1 84 ? -14.189 -0.031 19.354 1.00 93.50 84 GLU A O 1
ATOM 678 N N . CYS A 1 85 ? -11.940 -0.007 19.358 1.00 93.12 85 CYS A N 1
ATOM 679 C CA . CYS A 1 85 ? -11.823 0.700 18.088 1.00 93.12 85 CYS A C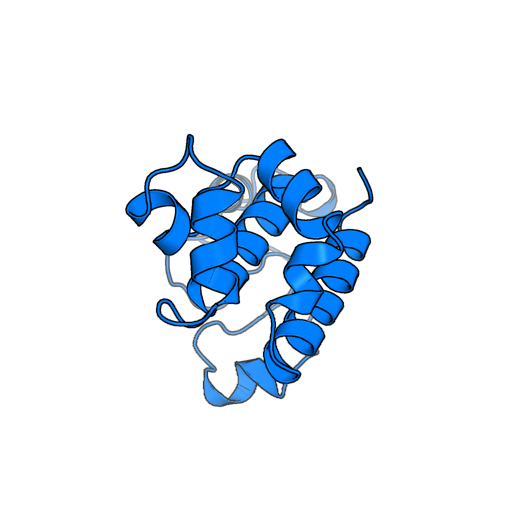A 1
ATOM 680 C C . CYS A 1 85 ? -12.553 -0.014 16.946 1.00 93.12 85 CYS A C 1
ATOM 682 O O . CYS A 1 85 ? -13.232 0.637 16.156 1.00 93.12 85 CYS A O 1
ATOM 684 N N . PHE A 1 86 ? -12.503 -1.348 16.864 1.00 93.25 86 PHE A N 1
ATOM 685 C CA . PHE A 1 86 ? -13.213 -2.081 15.815 1.00 93.25 86 PHE A CA 1
ATOM 686 C C . PHE A 1 86 ? -14.729 -2.086 16.044 1.00 93.25 86 PHE A C 1
ATOM 688 O O . PHE A 1 86 ? -15.489 -1.900 15.090 1.00 93.25 86 PHE A O 1
ATOM 695 N N . ARG A 1 87 ? -15.184 -2.198 17.300 1.00 93.94 87 ARG A N 1
ATOM 696 C CA . ARG A 1 87 ? -16.608 -2.025 17.643 1.00 93.94 87 ARG A CA 1
ATOM 697 C C . ARG A 1 87 ? -17.118 -0.635 17.257 1.00 93.94 87 ARG A C 1
ATOM 699 O O . ARG A 1 87 ? -18.198 -0.523 16.676 1.00 93.94 87 ARG A O 1
ATOM 706 N N . TYR A 1 88 ? -16.320 0.404 17.502 1.00 94.44 88 TYR A N 1
ATOM 707 C CA . TYR A 1 88 ? -16.626 1.770 17.082 1.00 94.44 88 TYR A CA 1
ATOM 708 C C . TYR A 1 88 ? -16.731 1.896 15.557 1.00 94.44 88 TYR A C 1
ATOM 710 O O . TYR A 1 88 ? -17.624 2.562 15.041 1.00 94.44 88 TYR A O 1
ATOM 718 N N . LEU A 1 89 ? -15.872 1.216 14.795 1.00 92.81 89 LEU A N 1
ATOM 719 C CA . LEU A 1 89 ? -15.984 1.206 13.332 1.00 92.81 89 LEU A CA 1
ATOM 720 C C . LEU A 1 89 ? -17.302 0.602 12.849 1.00 92.81 89 LEU A C 1
ATOM 722 O O . LEU A 1 89 ? -17.913 1.144 11.925 1.00 92.81 89 LEU A O 1
ATOM 726 N N . CYS A 1 90 ? -17.749 -0.487 13.475 1.00 93.00 90 CYS A N 1
ATOM 727 C CA . CYS A 1 90 ? -19.037 -1.102 13.165 1.00 93.00 90 CYS A CA 1
ATOM 728 C C . CYS A 1 90 ? -20.201 -0.135 13.419 1.00 93.00 90 CYS A C 1
ATOM 730 O O . CYS A 1 90 ? -21.078 -0.010 12.564 1.00 93.00 90 CYS A O 1
ATOM 732 N N .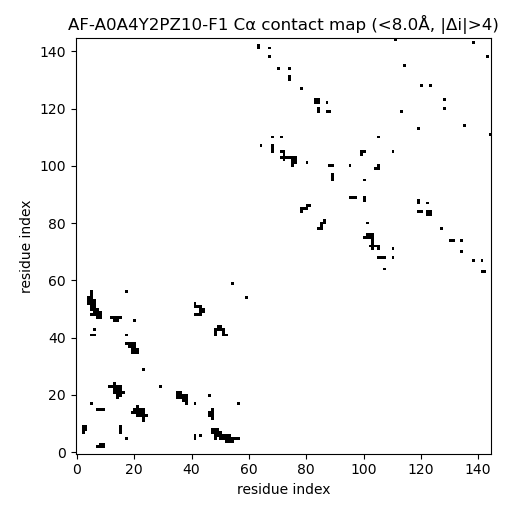 SER A 1 91 ? -20.187 0.598 14.538 1.00 93.69 91 SER A N 1
ATOM 733 C CA . SER A 1 91 ? -21.240 1.574 14.847 1.00 93.69 91 SER A CA 1
ATOM 734 C C . SER A 1 91 ? -21.177 2.818 13.955 1.00 93.69 91 SER A C 1
ATOM 736 O O . SER A 1 91 ? -22.217 3.340 13.553 1.00 93.69 91 SER A O 1
ATOM 738 N N . LYS A 1 92 ? -19.976 3.276 13.580 1.00 93.00 92 LYS A N 1
ATOM 739 C CA . LYS A 1 92 ? -19.780 4.458 12.724 1.00 93.00 92 LYS A CA 1
ATOM 740 C C . LYS A 1 92 ? -20.194 4.219 11.275 1.00 93.00 92 LYS A C 1
ATOM 742 O O . LYS A 1 92 ? -20.644 5.142 10.590 1.00 93.00 92 LYS A O 1
ATOM 747 N N . PHE A 1 93 ? -20.046 2.986 10.797 1.00 92.25 93 PHE A N 1
ATOM 748 C CA . PHE A 1 93 ? -20.393 2.589 9.438 1.00 92.25 93 PHE A CA 1
ATOM 749 C C . PHE A 1 93 ? -21.487 1.513 9.429 1.00 92.25 93 PHE A C 1
ATOM 751 O O . PHE A 1 93 ? -21.261 0.431 8.891 1.00 92.25 93 PHE A O 1
ATOM 758 N N . PRO A 1 94 ? -22.712 1.814 9.905 1.00 92.88 94 PRO A N 1
ATOM 759 C CA . PRO A 1 94 ? -23.769 0.808 10.056 1.00 92.88 94 PRO A CA 1
ATOM 760 C C . PRO A 1 94 ? -24.250 0.238 8.711 1.00 92.88 94 PRO A C 1
ATOM 762 O O . PRO A 1 94 ? -24.825 -0.841 8.645 1.00 92.88 94 PRO A O 1
ATOM 765 N N . LYS A 1 95 ? -23.990 0.950 7.605 1.00 93.75 95 LYS A N 1
ATOM 766 C CA . LYS A 1 95 ? -24.283 0.489 6.237 1.00 93.75 95 LYS A CA 1
ATOM 767 C C . LYS A 1 95 ? -23.257 -0.522 5.707 1.00 93.75 95 LYS A C 1
ATOM 769 O O . LYS A 1 95 ? -23.464 -1.101 4.640 1.00 93.75 95 LYS A O 1
ATOM 774 N N . LEU A 1 96 ? -22.126 -0.698 6.390 1.00 92.56 96 LEU A N 1
ATOM 775 C CA . LEU A 1 96 ? -21.122 -1.698 6.053 1.00 92.56 96 LEU A CA 1
ATOM 776 C C . LEU A 1 96 ? -21.306 -2.909 6.964 1.00 92.56 96 LEU A C 1
ATOM 778 O O . LEU A 1 96 ? -21.267 -2.802 8.181 1.00 92.56 96 LEU A O 1
ATOM 782 N N . SER A 1 97 ? -21.448 -4.086 6.359 1.00 94.25 97 SER A N 1
ATOM 783 C CA . SER A 1 97 ? -21.398 -5.349 7.096 1.00 94.25 97 SER A CA 1
ATOM 784 C C . SER A 1 97 ? -20.042 -5.513 7.786 1.00 94.25 97 SER A C 1
ATOM 786 O O . SER A 1 97 ? -19.014 -5.149 7.199 1.00 94.25 97 SER A O 1
ATOM 788 N N . GLU A 1 98 ? -20.014 -6.197 8.925 1.00 93.38 98 GLU A N 1
ATOM 789 C CA . GLU A 1 98 ? -18.775 -6.525 9.638 1.00 93.38 98 GLU A CA 1
ATOM 790 C C . GLU A 1 98 ? -17.748 -7.236 8.737 1.00 93.38 98 GLU A C 1
ATOM 792 O O . GLU A 1 98 ? -16.560 -6.934 8.791 1.00 93.38 98 GLU A O 1
ATOM 797 N N . VAL A 1 99 ? -18.192 -8.108 7.823 1.00 94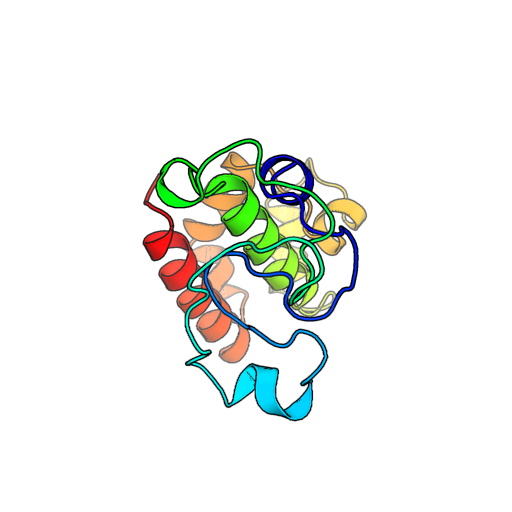.69 99 VAL A N 1
ATOM 798 C CA . VAL A 1 99 ? -17.317 -8.795 6.851 1.00 94.69 99 VAL A CA 1
ATOM 799 C C . VAL A 1 99 ? -16.586 -7.803 5.935 1.00 94.69 99 VAL A C 1
ATOM 801 O O . VAL A 1 99 ? -15.385 -7.938 5.695 1.00 94.69 99 VAL A O 1
ATOM 804 N N . LYS A 1 100 ? -17.280 -6.765 5.454 1.00 93.62 100 LYS A N 1
ATOM 805 C CA . LYS A 1 100 ? -16.679 -5.689 4.644 1.00 93.62 100 LYS A CA 1
ATOM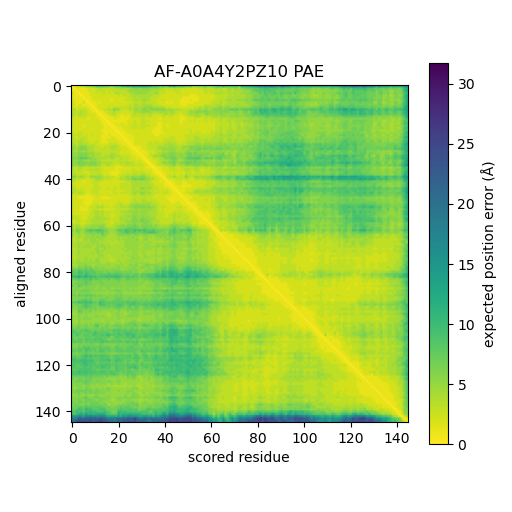 806 C C . LYS A 1 100 ? -15.690 -4.863 5.463 1.00 93.62 100 LYS A C 1
ATOM 808 O O . LYS A 1 100 ? -14.612 -4.553 4.954 1.00 93.62 100 LYS A O 1
ATOM 813 N N . LEU A 1 101 ? -16.017 -4.571 6.723 1.00 93.06 101 LEU A N 1
ATOM 814 C CA . LEU A 1 101 ? -15.122 -3.873 7.647 1.00 93.06 101 LEU A CA 1
ATOM 815 C C . LEU A 1 101 ? -13.863 -4.699 7.929 1.00 93.06 101 LEU A C 1
ATOM 817 O O . LEU A 1 101 ? -12.765 -4.211 7.686 1.00 93.06 101 LEU A O 1
ATOM 821 N N . LYS A 1 102 ? -13.990 -5.978 8.305 1.00 93.19 102 LYS A N 1
ATOM 822 C CA . LYS A 1 102 ? -12.856 -6.910 8.474 1.00 93.19 102 LYS A CA 1
ATOM 823 C C . LYS A 1 102 ? -12.018 -7.027 7.202 1.00 93.19 102 LYS A C 1
ATOM 825 O O . LYS A 1 102 ? -10.794 -7.121 7.259 1.00 93.19 102 LYS A O 1
ATOM 830 N N . GLY A 1 103 ? -12.672 -6.989 6.044 1.00 92.75 103 GLY A N 1
ATOM 831 C CA . GLY A 1 103 ? -12.029 -6.983 4.737 1.00 92.75 103 GLY A CA 1
ATOM 832 C C . GLY A 1 103 ? -11.293 -5.685 4.396 1.00 92.75 103 GLY A C 1
ATOM 833 O O . GLY A 1 103 ? -10.535 -5.692 3.422 1.00 92.75 103 GLY A O 1
ATOM 834 N N . GLY A 1 104 ? -11.493 -4.607 5.160 1.00 92.12 104 GLY A N 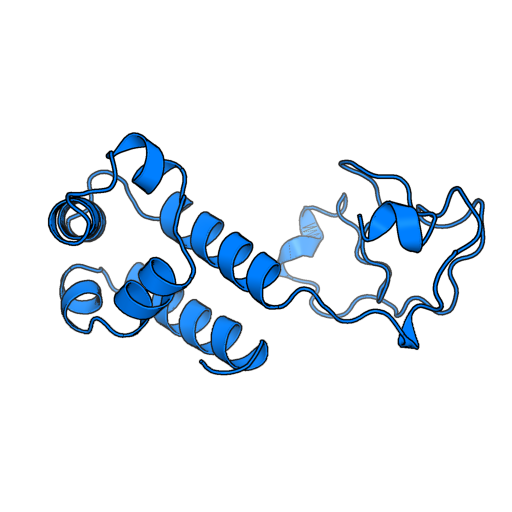1
ATOM 835 C CA . GLY A 1 104 ? -10.965 -3.272 4.882 1.00 92.12 104 GLY A CA 1
ATOM 836 C C . GLY A 1 104 ? -11.564 -2.656 3.616 1.00 92.12 104 GLY A C 1
ATOM 837 O O . GLY A 1 104 ? -10.872 -1.948 2.885 1.00 92.12 104 GLY A O 1
ATOM 838 N N . VAL A 1 105 ? -12.820 -2.982 3.303 1.00 91.06 105 VAL A N 1
ATOM 839 C CA . VAL A 1 105 ? -13.514 -2.529 2.092 1.00 91.06 105 VAL A CA 1
ATOM 840 C C . VAL A 1 105 ? -14.197 -1.194 2.374 1.00 91.06 105 VAL A C 1
ATOM 842 O O . VAL A 1 105 ? -15.284 -1.152 2.946 1.00 91.06 105 VAL A O 1
ATOM 845 N N . PHE A 1 106 ? -13.557 -0.107 1.947 1.00 86.94 106 PHE A N 1
ATOM 846 C CA . PHE A 1 106 ? -14.059 1.260 2.091 1.00 86.94 106 PHE A CA 1
ATOM 847 C C . PHE A 1 106 ? -14.144 1.969 0.741 1.00 86.94 106 PHE A C 1
ATOM 849 O O . PHE A 1 106 ? -13.389 1.679 -0.185 1.00 86.94 106 PHE A O 1
ATOM 856 N N . THR A 1 107 ? -15.049 2.940 0.653 1.00 85.94 107 THR A N 1
ATOM 857 C CA . THR A 1 107 ? -15.063 3.944 -0.416 1.00 85.94 107 THR A CA 1
ATOM 858 C C . THR A 1 107 ? -14.118 5.099 -0.067 1.00 85.94 107 THR A C 1
ATOM 860 O O . THR A 1 107 ? -13.739 5.271 1.094 1.00 85.94 107 THR A O 1
ATOM 863 N N . GLY A 1 108 ? -13.780 5.951 -1.043 1.00 82.94 108 GLY A N 1
ATOM 864 C CA . GLY A 1 108 ? -12.993 7.166 -0.780 1.00 82.94 108 GLY A CA 1
ATOM 865 C C . GLY A 1 108 ? -13.629 8.077 0.283 1.00 82.94 108 GLY A C 1
ATOM 866 O O . GLY A 1 108 ? -12.949 8.547 1.194 1.00 82.94 108 GLY A O 1
ATOM 867 N N . SER A 1 109 ? -14.957 8.241 0.253 1.00 85.69 109 SER A N 1
ATOM 868 C CA . SER A 1 109 ? -15.694 9.001 1.274 1.00 85.69 109 SER A CA 1
ATOM 869 C C . SER A 1 109 ? -15.646 8.347 2.659 1.00 85.69 109 SER A C 1
ATOM 871 O O . SER A 1 109 ? -15.534 9.051 3.662 1.00 85.69 109 SER A O 1
ATOM 873 N N . GLY A 1 110 ? -15.676 7.011 2.731 1.00 87.69 110 GLY A N 1
ATOM 874 C CA . GLY A 1 110 ? -15.490 6.266 3.977 1.00 87.69 110 GLY A CA 1
ATOM 875 C C . GLY A 1 110 ? -14.102 6.481 4.581 1.00 87.69 110 GLY A C 1
ATOM 876 O O . GLY A 1 110 ? -13.991 6.725 5.780 1.00 87.69 110 GLY A O 1
ATOM 877 N N . ILE A 1 111 ? -13.061 6.493 3.741 1.00 83.31 111 ILE A N 1
ATOM 878 C CA . ILE A 1 111 ? -11.686 6.806 4.158 1.00 83.31 111 ILE A CA 1
ATOM 879 C C . ILE A 1 111 ? -11.594 8.206 4.751 1.00 83.31 111 ILE A C 1
ATOM 881 O O . ILE A 1 111 ? -11.021 8.375 5.826 1.00 83.31 111 ILE A O 1
ATOM 885 N N . ARG A 1 112 ? -12.159 9.206 4.064 1.00 85.56 112 ARG A N 1
ATOM 886 C CA . ARG A 1 112 ? -12.120 10.597 4.529 1.00 85.56 112 ARG A CA 1
ATOM 887 C C . ARG A 1 112 ? -12.793 10.729 5.896 1.00 85.56 112 ARG A C 1
ATOM 889 O O . ARG A 1 112 ? -12.190 11.269 6.814 1.00 85.56 112 ARG A O 1
ATOM 896 N N . LYS A 1 113 ? -13.989 10.147 6.058 1.00 88.94 113 LYS A N 1
ATOM 897 C CA . LYS A 1 113 ? -14.699 10.120 7.347 1.00 88.94 113 LYS A CA 1
ATOM 898 C C . LYS A 1 113 ? -13.849 9.496 8.451 1.00 88.94 113 LYS A C 1
ATOM 900 O O . LYS A 1 113 ? -13.733 10.082 9.516 1.00 88.94 113 LYS A O 1
ATOM 905 N N . LEU A 1 114 ? -13.223 8.352 8.181 1.00 87.81 114 LEU A N 1
ATOM 906 C CA . LEU A 1 114 ? -12.382 7.654 9.152 1.00 87.81 114 LEU A CA 1
ATOM 907 C C . LEU A 1 114 ? -11.162 8.480 9.591 1.00 87.81 114 LEU A C 1
ATOM 909 O O . LEU A 1 114 ? -10.808 8.528 10.770 1.00 87.81 114 LEU A O 1
ATOM 913 N N . LEU A 1 115 ? -10.480 9.104 8.632 1.00 84.12 115 LEU A N 1
ATOM 914 C CA . LEU A 1 115 ? -9.266 9.875 8.893 1.00 84.12 115 LEU A CA 1
ATOM 915 C C . LEU A 1 115 ? -9.553 11.164 9.666 1.00 84.12 115 LEU A C 1
ATOM 917 O O . LEU A 1 115 ? -8.756 11.543 10.524 1.00 84.12 115 LEU A O 1
ATOM 921 N N . SER A 1 116 ? -10.693 11.796 9.400 1.00 87.12 116 SER A N 1
ATOM 922 C CA . SER A 1 116 ? -11.098 13.044 10.047 1.00 87.12 116 SER A CA 1
ATOM 923 C C . SER A 1 116 ? -11.774 12.853 11.406 1.00 87.12 116 SER A C 1
ATOM 925 O O . SER A 1 116 ? -11.949 13.836 12.109 1.00 87.12 116 SER A O 1
ATOM 927 N N . ASP A 1 117 ? -12.149 11.630 11.794 1.00 90.69 117 ASP A N 1
ATOM 928 C CA . ASP A 1 117 ? -12.909 11.378 13.026 1.00 90.69 117 ASP A CA 1
ATOM 929 C C . ASP A 1 117 ? -12.017 11.405 14.285 1.00 90.69 117 ASP A C 1
ATOM 931 O O . ASP A 1 117 ? -11.201 10.492 14.466 1.00 90.69 117 ASP A O 1
ATOM 935 N N . PRO A 1 118 ? -12.106 12.414 15.165 1.00 89.00 118 PRO A N 1
ATOM 936 C CA . PRO A 1 118 ? -11.285 12.453 16.373 1.00 89.00 118 PRO A CA 1
ATOM 937 C C . PRO A 1 118 ? -11.661 11.335 17.355 1.00 89.00 118 PRO A C 1
ATOM 939 O O . PRO A 1 118 ? -10.762 10.705 17.909 1.00 89.00 118 PRO A O 1
ATOM 942 N N . LEU A 1 119 ? -12.950 10.993 17.458 1.00 90.75 119 LEU A N 1
ATOM 943 C CA . LEU A 1 119 ? -13.476 10.003 18.407 1.00 90.75 119 LEU A CA 1
ATOM 944 C C . LEU A 1 119 ? -12.925 8.597 18.149 1.00 90.75 119 LEU A C 1
ATOM 946 O O . LEU A 1 119 ? -12.725 7.816 19.071 1.00 90.75 119 LEU A O 1
ATOM 950 N N . LEU A 1 120 ? -12.593 8.279 16.894 1.00 89.19 120 LEU A N 1
ATOM 951 C CA . LEU A 1 120 ? -11.939 7.012 16.576 1.00 89.19 120 LEU A CA 1
ATOM 952 C C . LEU A 1 120 ? -10.604 6.855 17.326 1.00 89.19 120 LEU A C 1
ATOM 954 O O . LEU A 1 120 ? -10.272 5.752 17.750 1.00 89.19 120 LEU A O 1
ATOM 958 N N . SER A 1 121 ? -9.841 7.939 17.502 1.00 88.81 121 SER A N 1
ATOM 959 C CA . SER A 1 121 ? -8.585 7.885 18.261 1.00 88.81 121 SER A CA 1
ATOM 960 C C . SER A 1 121 ? -8.812 7.651 19.748 1.00 88.81 121 SER A C 1
ATOM 962 O O . SER A 1 121 ? -7.941 7.071 20.381 1.00 88.81 121 SER A O 1
ATOM 964 N N . GLU A 1 122 ? -9.939 8.079 20.311 1.00 92.00 122 GLU A N 1
ATOM 965 C CA . GLU A 1 122 ? -10.247 7.869 21.732 1.00 92.00 122 GLU A CA 1
ATOM 966 C C . GLU A 1 122 ? -10.471 6.385 22.033 1.00 92.00 122 GLU A C 1
ATOM 968 O O . GLU A 1 122 ? -10.050 5.899 23.075 1.00 92.00 122 GLU A O 1
ATOM 973 N N . THR A 1 123 ? -11.017 5.646 21.065 1.00 92.56 123 THR A N 1
ATOM 974 C CA . THR A 1 123 ? -11.253 4.193 21.161 1.00 92.56 123 THR A CA 1
ATOM 975 C C . THR A 1 123 ? -10.016 3.324 20.893 1.00 92.56 123 THR A C 1
ATOM 977 O O . THR A 1 123 ? -10.108 2.097 20.907 1.00 92.56 123 THR A O 1
ATOM 980 N N . MET A 1 124 ? -8.870 3.942 20.583 1.00 93.06 124 MET A N 1
ATOM 981 C CA . MET A 1 124 ? -7.618 3.268 20.227 1.00 93.06 124 MET A CA 1
ATOM 982 C C . MET A 1 124 ? -6.615 3.284 21.388 1.00 93.06 124 MET A C 1
ATOM 984 O O . MET A 1 124 ? -6.442 4.297 22.069 1.00 93.06 124 MET A O 1
ATOM 988 N N . GLY A 1 125 ? -5.878 2.189 21.554 1.00 92.88 125 GLY A N 1
ATOM 989 C CA . GLY A 1 125 ? -4.671 2.133 22.374 1.00 92.88 125 GLY A CA 1
ATOM 990 C C . GLY A 1 125 ? -3.494 2.872 21.727 1.00 92.88 125 GLY A C 1
ATOM 991 O O . GLY A 1 125 ? -3.553 3.301 20.572 1.00 92.88 125 GLY A O 1
ATOM 992 N N . ASP A 1 126 ? -2.387 3.003 22.456 1.00 92.12 126 ASP A N 1
ATOM 993 C CA . ASP A 1 126 ? -1.255 3.845 22.034 1.00 92.12 126 ASP A CA 1
ATOM 994 C C . ASP A 1 126 ? -0.632 3.398 20.706 1.00 92.12 126 ASP A C 1
ATOM 996 O O . ASP A 1 126 ? -0.434 4.213 19.805 1.00 92.12 126 ASP A O 1
ATOM 1000 N N . LYS A 1 127 ? -0.430 2.087 20.523 1.00 90.38 127 LYS A N 1
ATOM 1001 C CA . LYS A 1 127 ? 0.102 1.523 19.268 1.00 90.38 127 LYS A CA 1
ATOM 1002 C C . LYS A 1 127 ? -0.819 1.772 18.071 1.00 90.38 127 LYS A C 1
ATOM 1004 O O . LYS A 1 127 ? -0.362 1.974 16.950 1.00 90.38 127 LYS A O 1
ATOM 1009 N N . GLU A 1 128 ? -2.129 1.745 18.292 1.00 90.81 128 GLU A N 1
ATOM 1010 C CA . GLU A 1 128 ? -3.128 1.952 17.240 1.00 90.81 128 GLU A CA 1
ATOM 1011 C C . GLU A 1 128 ? -3.223 3.431 16.865 1.00 90.81 128 GLU A C 1
ATOM 1013 O O . GLU A 1 128 ? -3.326 3.756 15.680 1.00 90.81 128 GLU A O 1
ATOM 1018 N N . LYS A 1 129 ? -3.115 4.327 17.856 1.00 91.69 129 LYS A N 1
ATOM 1019 C CA . LYS A 1 129 ? -2.990 5.774 17.645 1.00 91.69 129 LYS A CA 1
ATOM 1020 C C . LYS A 1 129 ? -1.733 6.107 16.849 1.00 91.69 129 LYS A C 1
ATOM 1022 O O . LYS A 1 129 ? -1.821 6.859 15.880 1.00 91.69 129 LYS A O 1
ATOM 1027 N N . GLU A 1 130 ? -0.593 5.524 17.212 1.00 91.75 130 GLU A N 1
ATOM 1028 C CA . GLU A 1 130 ? 0.666 5.691 16.484 1.00 91.75 130 GLU A CA 1
ATOM 1029 C C . GLU A 1 130 ? 0.518 5.220 15.032 1.00 91.75 130 GLU A C 1
ATOM 1031 O O . GLU A 1 130 ? 0.715 6.007 14.105 1.00 91.75 130 GLU A O 1
ATOM 1036 N N . ALA A 1 131 ? 0.033 3.992 14.819 1.00 88.75 131 ALA A N 1
ATOM 1037 C CA . ALA A 1 131 ? -0.213 3.452 13.484 1.00 88.75 131 ALA A CA 1
ATOM 1038 C C . ALA A 1 131 ? -1.190 4.317 12.667 1.00 88.75 131 ALA A C 1
ATOM 1040 O O . ALA A 1 131 ? -0.989 4.525 11.466 1.00 88.75 131 ALA A O 1
ATOM 1041 N N . ARG A 1 132 ? -2.240 4.857 13.303 1.00 88.31 132 ARG A N 1
ATOM 1042 C CA . ARG A 1 132 ? -3.195 5.778 12.671 1.00 88.31 132 ARG A CA 1
ATOM 1043 C C . ARG A 1 132 ? -2.516 7.078 12.244 1.00 88.31 132 ARG A C 1
ATOM 1045 O O . ARG A 1 132 ? -2.793 7.561 11.147 1.00 88.31 132 ARG A O 1
ATOM 1052 N N . ASN A 1 133 ? -1.657 7.646 13.083 1.00 89.81 133 ASN A N 1
ATOM 1053 C CA . ASN A 1 133 ? -0.939 8.882 12.781 1.00 89.81 133 ASN A CA 1
ATOM 1054 C C . ASN A 1 133 ? 0.072 8.670 11.648 1.00 89.81 133 ASN A C 1
ATOM 1056 O O . ASN A 1 133 ? 0.040 9.412 10.667 1.00 89.81 133 ASN A O 1
ATOM 1060 N N . SER A 1 134 ? 0.870 7.599 11.687 1.00 88.38 134 SER A N 1
ATOM 1061 C CA . SER A 1 134 ? 1.762 7.231 10.576 1.00 88.38 134 SER A CA 1
ATOM 1062 C C . SER A 1 134 ? 0.991 7.008 9.270 1.00 88.38 134 SER A C 1
ATOM 1064 O O . SER A 1 134 ? 1.439 7.400 8.188 1.00 88.38 134 SER A O 1
ATOM 1066 N N . PHE A 1 135 ? -0.204 6.416 9.356 1.00 85.31 135 PHE A N 1
ATOM 1067 C CA . PHE A 1 135 ? -1.089 6.257 8.208 1.00 85.31 135 PHE A CA 1
ATOM 1068 C C . PHE A 1 135 ? -1.608 7.604 7.678 1.00 85.31 135 PHE A C 1
ATOM 1070 O O . PHE A 1 135 ? -1.603 7.805 6.463 1.00 85.31 135 PHE A O 1
ATOM 1077 N N . LYS A 1 136 ? -2.010 8.541 8.550 1.00 86.69 136 LYS A N 1
ATOM 1078 C CA . LYS A 1 136 ? -2.416 9.904 8.152 1.00 86.69 136 LYS A CA 1
ATOM 1079 C C . LYS A 1 136 ? -1.310 10.611 7.373 1.00 86.69 136 LYS A C 1
ATOM 1081 O O . LYS A 1 136 ? -1.586 11.117 6.285 1.00 86.69 136 LYS A O 1
ATOM 1086 N N . GLU A 1 137 ? -0.077 10.573 7.870 1.00 86.81 137 GLU A N 1
ATOM 1087 C CA . GLU A 1 137 ? 1.065 11.184 7.178 1.00 86.81 137 GLU A CA 1
ATOM 1088 C C . GLU A 1 137 ? 1.342 10.511 5.831 1.00 86.81 137 GLU A C 1
ATOM 1090 O O . GLU A 1 137 ? 1.495 11.181 4.811 1.00 86.81 137 GLU A O 1
ATOM 1095 N N . SER A 1 138 ? 1.283 9.179 5.778 1.00 82.06 138 SER A N 1
ATOM 1096 C CA . SER A 1 138 ? 1.450 8.441 4.519 1.00 82.06 138 SER A CA 1
ATOM 1097 C C . SER A 1 138 ? 0.387 8.816 3.482 1.00 82.06 138 SER A C 1
ATOM 1099 O O . SER A 1 138 ? 0.687 8.946 2.298 1.00 82.06 138 SER A O 1
ATOM 1101 N N . VAL A 1 139 ? -0.869 9.001 3.902 1.00 79.56 139 VAL A N 1
ATOM 1102 C CA . VAL A 1 139 ? -1.964 9.392 3.002 1.00 79.56 139 VAL A CA 1
ATOM 1103 C C . VAL A 1 139 ? -1.779 10.817 2.473 1.00 79.56 139 VAL A C 1
ATOM 1105 O O . VAL A 1 139 ? -2.088 11.037 1.299 1.00 79.56 139 VAL A O 1
ATOM 1108 N N . ARG A 1 140 ? -1.250 11.745 3.285 1.00 79.81 140 ARG A N 1
ATOM 1109 C CA . ARG A 1 140 ? -0.956 13.135 2.880 1.00 79.81 140 ARG A CA 1
ATOM 1110 C C . ARG A 1 140 ? 0.067 13.216 1.750 1.00 79.81 140 ARG A C 1
ATOM 1112 O O . ARG A 1 140 ? -0.132 13.987 0.815 1.00 79.81 140 ARG A O 1
ATOM 1119 N N . VAL A 1 141 ? 1.102 12.371 1.772 1.00 79.31 141 VAL A N 1
ATOM 1120 C CA . VAL A 1 141 ? 2.125 12.304 0.702 1.00 79.31 141 VAL A CA 1
ATOM 1121 C C . VAL A 1 141 ? 1.502 12.019 -0.670 1.00 79.31 141 VAL A C 1
ATOM 1123 O O . VAL A 1 141 ? 1.956 12.518 -1.695 1.00 79.31 141 VAL A O 1
ATOM 1126 N N . PHE A 1 142 ? 0.417 11.248 -0.701 1.00 71.56 142 PHE A N 1
ATOM 1127 C CA . PHE A 1 142 ? -0.311 10.899 -1.921 1.00 71.56 142 PHE A CA 1
ATOM 1128 C C . PHE A 1 142 ? -1.413 11.925 -2.275 1.00 71.56 142 PHE A C 1
ATOM 1130 O O . PHE A 1 142 ? -2.384 11.576 -2.955 1.00 71.56 142 PHE A O 1
ATOM 1137 N N . GLY A 1 143 ? -1.270 13.170 -1.799 1.00 60.59 143 GLY A N 1
ATOM 1138 C CA . GLY A 1 143 ? -2.161 14.318 -1.999 1.00 60.59 143 GLY A CA 1
ATOM 1139 C C . GLY A 1 143 ? -3.222 14.459 -0.905 1.00 60.59 143 GLY A C 1
ATOM 1140 O O . GLY A 1 143 ? -3.667 13.464 -0.332 1.00 60.59 143 GLY A O 1
ATOM 1141 N N . GLU A 1 144 ? -3.676 15.680 -0.635 1.00 53.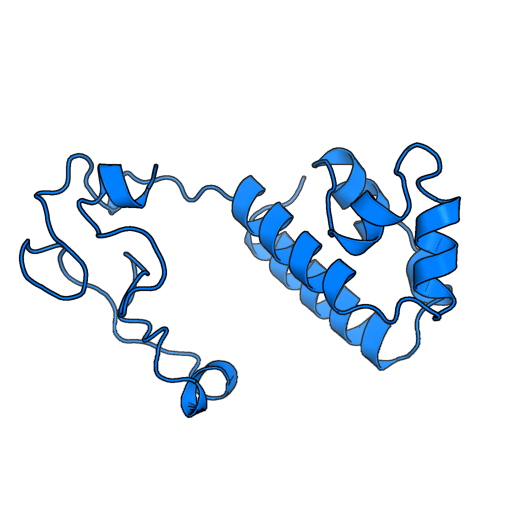09 144 GLU A N 1
ATOM 1142 C CA . GLU A 1 144 ? -4.867 15.909 0.189 1.00 53.09 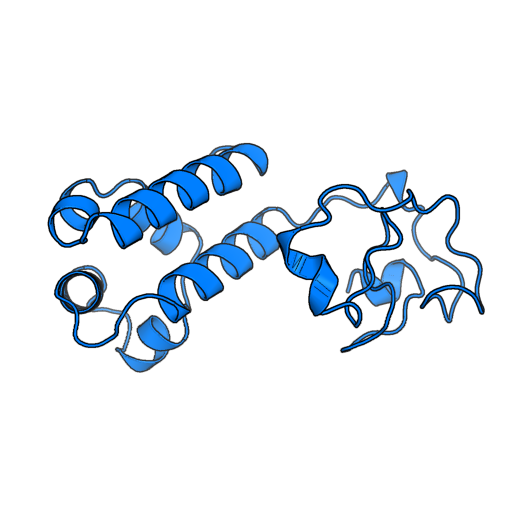144 GLU A CA 1
ATOM 1143 C C . GLU A 1 144 ? -6.152 15.693 -0.631 1.00 53.09 144 GLU A C 1
ATOM 1145 O O . GLU A 1 144 ? -6.135 15.131 -1.730 1.00 53.09 144 GLU A O 1
ATOM 1150 N N . TYR A 1 145 ? -7.287 16.011 -0.032 1.00 48.75 145 TYR A N 1
ATOM 1151 C CA . TYR A 1 145 ? -8.630 15.684 -0.485 1.00 48.75 145 TYR A CA 1
ATOM 1152 C C . TYR A 1 145 ? -9.419 16.953 -0.749 1.00 48.75 145 TYR A C 1
ATOM 1154 O O . TYR A 1 145 ? -9.251 17.897 0.044 1.00 48.75 145 TYR A O 1
#

Organism: Araneus ventricosus (NCBI:txid182803)

Nearest PDB structures (foldseek):
  6ec8-assembly1_A  TM=3.845E-01  e=9.045E+00  Thermobispora bispora DSM 43833

Mean predicted aligned error: 5.33 Å

Solvent-accessible surface area (backbone atoms only — not comparable to full-atom values): 8560 Å² total; per-residue (Å²): 108,69,37,66,41,45,12,30,63,75,79,100,46,57,22,71,49,82,65,25,57,43,55,73,74,48,70,88,41,67,86,75,55,86,83,52,59,70,45,88,74,70,52,58,80,43,79,44,17,70,33,71,52,77,48,63,74,92,75,58,77,78,62,44,67,61,51,48,51,52,51,49,20,50,54,47,50,70,47,60,80,87,39,60,37,41,53,49,49,47,68,75,37,70,90,48,54,67,69,39,49,58,63,23,66,68,53,74,69,52,50,51,53,61,73,69,41,68,67,59,50,73,44,38,56,71,71,52,42,51,53,48,50,57,47,52,55,57,44,47,78,62,48,84,132